Protein AF-N8WDC6-F1 (afdb_monomer_lite)

Sequence (94 aa):
MTNISNEVTTYNSDFIVGDTVVIKTPLEFVNGTYDSDELFIVQGVCGVRSGGVTILINGQRTTVACCELRHASIAELNAKRRLTAIEQVLAEVS

Foldseek 3Di:
DDDPDPCPPPAPAPDDFQFWKFFQDWDDDPVGTGDRLDIWTFHDADHDVQCWTWTADPNDTDTDHSVRMDGDDPVSVVVVVVVVVVVVVVVVVD

Organism: NCBI:txid1776742

Secondary structure (DSSP, 8-state):
-----------SSS--TT-EEEESS-EEETTEEE-TTS-EEEEEE--TTT-EEEEEETTEEEEEEGGGEEEPPHHHHHHHHHHHHHHHHHHTT-

pLDDT: mean 78.99, std 14.49, range [38.59, 92.69]

Radius of gyration: 16.14 Å; chains: 1; bounding box: 40×36×38 Å

Structure (mmCIF, N/CA/C/O backbone):
data_AF-N8WDC6-F1
#
_entry.id   AF-N8WDC6-F1
#
loop_
_atom_site.group_PDB
_atom_site.id
_atom_site.type_symbol
_atom_site.label_atom_id
_atom_site.label_alt_id
_atom_site.label_comp_id
_atom_site.label_asym_id
_atom_site.label_entity_id
_atom_site.label_seq_id
_atom_site.pdbx_PDB_ins_code
_atom_site.Cartn_x
_atom_site.Cartn_y
_atom_site.Cartn_z
_atom_site.occupancy
_atom_site.B_iso_or_equiv
_atom_site.auth_seq_id
_atom_site.auth_comp_id
_atom_site.auth_asym_id
_atom_site.auth_atom_id
_atom_site.pdbx_PDB_model_num
ATOM 1 N N . MET A 1 1 ? -17.113 -21.226 -23.967 1.00 38.59 1 MET A N 1
ATOM 2 C CA . MET A 1 1 ? -17.113 -20.659 -22.605 1.00 38.59 1 MET A CA 1
ATOM 3 C C . MET A 1 1 ? -15.655 -20.406 -22.269 1.00 38.59 1 MET A C 1
ATOM 5 O O . MET A 1 1 ? -14.930 -21.355 -22.003 1.00 38.59 1 MET A O 1
ATOM 9 N N . THR A 1 2 ? -15.178 -19.185 -22.505 1.00 39.62 2 THR A N 1
ATOM 10 C CA . THR A 1 2 ? -13.746 -18.875 -22.426 1.00 39.62 2 THR A CA 1
ATOM 11 C C . THR A 1 2 ? -13.383 -18.717 -20.960 1.00 39.62 2 THR A C 1
ATOM 13 O O . THR A 1 2 ? -13.868 -17.807 -20.295 1.00 39.62 2 THR A O 1
ATOM 16 N N . ASN A 1 3 ? -12.609 -19.675 -20.460 1.00 42.97 3 ASN A N 1
ATOM 17 C CA . ASN A 1 3 ? -12.050 -19.663 -19.119 1.00 42.97 3 ASN A CA 1
ATOM 18 C C . ASN A 1 3 ? -11.210 -18.382 -18.990 1.00 42.97 3 ASN A C 1
ATOM 20 O O . ASN A 1 3 ? -10.335 -18.151 -19.827 1.00 42.97 3 ASN A O 1
ATOM 24 N N . ILE A 1 4 ? -11.539 -17.513 -18.031 1.00 54.00 4 ILE A N 1
ATOM 25 C CA . ILE A 1 4 ? -10.725 -16.335 -17.727 1.00 54.00 4 ILE A CA 1
ATOM 26 C C . ILE A 1 4 ? -9.388 -16.884 -17.239 1.00 54.00 4 ILE A C 1
ATOM 28 O O . ILE A 1 4 ? -9.295 -17.434 -16.144 1.00 54.00 4 ILE A O 1
ATOM 32 N N . SER A 1 5 ? -8.374 -16.810 -18.101 1.00 50.91 5 SER A N 1
ATOM 33 C CA . SER A 1 5 ? -6.993 -17.055 -17.717 1.00 50.91 5 SER A CA 1
ATOM 34 C C . SER A 1 5 ? -6.693 -16.187 -16.504 1.00 50.91 5 SER A C 1
ATOM 36 O O . SER A 1 5 ? -6.695 -14.960 -16.604 1.00 50.91 5 SER A O 1
ATOM 38 N N . ASN A 1 6 ? -6.389 -16.824 -15.373 1.00 54.25 6 ASN A N 1
ATOM 39 C CA . ASN A 1 6 ? -5.469 -16.241 -14.413 1.00 54.25 6 ASN A CA 1
ATOM 40 C C . ASN A 1 6 ? -4.152 -16.060 -15.166 1.00 54.25 6 ASN A C 1
ATOM 42 O O . ASN A 1 6 ? -3.313 -16.961 -15.194 1.00 54.25 6 ASN A O 1
ATOM 46 N N . GLU A 1 7 ? -3.992 -14.923 -15.836 1.00 51.75 7 GLU A N 1
ATOM 47 C CA . GLU A 1 7 ? -2.680 -14.479 -16.261 1.00 51.75 7 GLU A CA 1
ATOM 48 C C . GLU A 1 7 ? -1.896 -14.206 -14.981 1.00 51.75 7 GLU A C 1
ATOM 50 O O . GLU A 1 7 ? -1.917 -13.104 -14.436 1.00 51.75 7 GLU A O 1
ATOM 55 N N . VAL A 1 8 ? -1.236 -15.252 -14.472 1.00 49.88 8 VAL A N 1
ATOM 56 C CA . VAL A 1 8 ? -0.077 -15.115 -13.596 1.00 49.88 8 VAL A CA 1
ATOM 57 C C . VAL A 1 8 ? 0.929 -14.363 -14.436 1.00 49.88 8 VAL A C 1
ATOM 59 O O . VAL A 1 8 ? 1.662 -14.920 -15.250 1.00 49.88 8 VAL A O 1
ATOM 62 N N . THR A 1 9 ? 0.842 -13.051 -14.334 1.00 50.22 9 THR A N 1
ATOM 63 C CA . THR A 1 9 ? 1.694 -12.152 -15.063 1.00 50.22 9 THR A CA 1
ATOM 64 C C . THR A 1 9 ? 3.057 -12.307 -14.416 1.00 50.22 9 THR A C 1
ATOM 66 O O . THR A 1 9 ? 3.244 -11.979 -13.248 1.00 50.22 9 THR A O 1
ATOM 69 N N . THR A 1 10 ? 3.973 -12.934 -15.150 1.00 45.12 10 THR A N 1
ATOM 70 C CA . THR A 1 10 ? 5.334 -13.265 -14.731 1.00 45.12 10 THR A CA 1
ATOM 71 C C . THR A 1 10 ? 6.138 -11.982 -14.510 1.00 45.12 10 THR A C 1
ATOM 73 O O . THR A 1 10 ? 6.976 -11.595 -15.324 1.00 45.12 10 THR A O 1
ATOM 76 N N . TYR A 1 11 ? 5.853 -11.269 -13.427 1.00 52.59 11 TYR A N 1
ATOM 77 C CA . TYR A 1 11 ? 6.604 -10.110 -12.980 1.00 52.59 11 TYR A CA 1
ATOM 78 C C . TYR A 1 11 ? 7.456 -10.555 -11.796 1.00 52.59 11 TYR A C 1
ATOM 80 O O . TYR A 1 11 ? 6.945 -11.130 -10.844 1.00 52.59 11 TYR A O 1
ATOM 88 N N . ASN A 1 12 ? 8.770 -10.331 -11.867 1.00 54.25 12 ASN A N 1
ATOM 89 C CA . ASN A 1 12 ? 9.732 -10.646 -10.801 1.00 54.25 12 ASN A CA 1
ATOM 90 C C . ASN A 1 12 ? 9.582 -9.698 -9.591 1.00 54.25 12 ASN A C 1
ATOM 92 O O . ASN A 1 12 ? 10.554 -9.110 -9.123 1.00 54.25 12 ASN A O 1
ATOM 96 N N . SER A 1 13 ? 8.357 -9.490 -9.125 1.00 65.12 13 SER A N 1
ATOM 97 C CA . SER A 1 13 ? 8.052 -8.811 -7.876 1.00 65.12 13 SER A CA 1
ATOM 98 C C . SER A 1 13 ? 7.058 -9.665 -7.109 1.00 65.12 13 SER A C 1
ATOM 100 O O . SER A 1 13 ? 6.053 -10.074 -7.682 1.00 65.12 13 SER A O 1
ATOM 102 N N . ASP A 1 14 ? 7.280 -9.846 -5.811 1.00 80.75 14 ASP A N 1
ATOM 103 C CA . ASP A 1 14 ? 6.361 -10.572 -4.920 1.00 80.75 14 ASP A CA 1
ATOM 104 C C . ASP A 1 14 ? 4.998 -9.866 -4.729 1.00 80.75 14 ASP A C 1
ATOM 106 O O . ASP A 1 14 ? 4.163 -10.321 -3.953 1.00 80.75 14 ASP A O 1
ATOM 110 N N . PHE A 1 15 ? 4.770 -8.742 -5.416 1.00 87.38 15 PHE A N 1
ATOM 111 C CA . PHE A 1 15 ? 3.592 -7.889 -5.302 1.00 87.38 15 PHE A CA 1
ATOM 112 C C . PHE A 1 15 ? 2.662 -8.044 -6.503 1.00 87.38 15 PHE A C 1
ATOM 114 O O . PHE A 1 15 ? 3.119 -8.092 -7.648 1.00 87.38 15 PHE A O 1
ATOM 121 N N . ILE A 1 16 ? 1.355 -8.015 -6.246 1.00 88.56 16 ILE A N 1
ATOM 122 C CA . ILE A 1 16 ? 0.308 -7.959 -7.273 1.00 88.56 16 ILE A CA 1
ATOM 123 C C . ILE A 1 16 ? -0.621 -6.761 -7.058 1.00 88.56 16 ILE A C 1
ATOM 125 O O . ILE A 1 16 ? -0.722 -6.205 -5.966 1.00 88.56 16 ILE A O 1
ATOM 129 N N . VAL A 1 17 ? -1.314 -6.339 -8.119 1.00 90.31 17 VAL A N 1
ATOM 130 C CA . VAL A 1 17 ? -2.311 -5.260 -8.031 1.00 90.31 17 VAL A CA 1
ATOM 131 C C . VAL A 1 17 ? -3.399 -5.637 -7.027 1.00 90.31 17 VAL A C 1
ATOM 133 O O . VAL A 1 17 ? -3.958 -6.729 -7.092 1.00 90.31 17 VAL A O 1
ATOM 136 N N . GLY A 1 18 ? -3.708 -4.712 -6.117 1.00 90.12 18 GLY A N 1
ATOM 137 C CA . GLY A 1 18 ? -4.645 -4.923 -5.014 1.00 90.12 18 GLY A CA 1
ATOM 138 C C . GLY A 1 18 ? -3.989 -5.317 -3.689 1.00 90.12 18 GLY A C 1
ATOM 139 O O . GLY A 1 18 ? -4.644 -5.191 -2.653 1.00 90.12 18 GLY A O 1
ATOM 140 N N . ASP A 1 19 ? -2.710 -5.711 -3.683 1.00 92.00 19 ASP A N 1
ATOM 141 C CA . ASP A 1 19 ? -1.993 -5.969 -2.434 1.00 92.00 19 ASP A CA 1
ATOM 142 C C . ASP A 1 19 ? -1.955 -4.717 -1.557 1.00 92.00 19 ASP A C 1
ATOM 144 O O . ASP A 1 19 ? -1.787 -3.591 -2.037 1.00 92.00 19 ASP A O 1
ATOM 148 N N . THR A 1 20 ? -2.087 -4.931 -0.247 1.00 92.69 20 THR A N 1
ATOM 149 C CA . THR A 1 20 ? -1.828 -3.886 0.744 1.00 92.69 20 THR A CA 1
ATOM 150 C C . THR A 1 20 ? -0.383 -3.987 1.204 1.00 92.69 20 THR A C 1
ATOM 152 O O . THR A 1 20 ? 0.049 -5.024 1.715 1.00 92.69 20 THR A O 1
ATOM 155 N N . VAL A 1 21 ? 0.355 -2.901 1.027 1.00 92.12 21 VAL A N 1
ATOM 156 C CA . VAL A 1 21 ? 1.788 -2.814 1.298 1.00 92.12 21 VAL A CA 1
ATOM 157 C C . VAL A 1 21 ? 2.087 -1.635 2.206 1.00 92.12 21 VAL A C 1
ATOM 159 O O . VAL A 1 21 ? 1.295 -0.699 2.319 1.00 92.12 21 VAL A O 1
ATOM 162 N N . VAL A 1 22 ? 3.256 -1.688 2.824 1.00 92.62 22 VAL A N 1
ATOM 163 C CA . VAL A 1 22 ? 3.827 -0.586 3.591 1.00 92.62 22 VAL A CA 1
ATOM 164 C C . VAL A 1 22 ? 5.262 -0.340 3.154 1.00 92.62 22 VAL A C 1
ATOM 166 O O . VAL A 1 22 ? 5.930 -1.229 2.607 1.00 92.62 22 VAL A O 1
ATOM 169 N N . ILE A 1 23 ? 5.734 0.871 3.414 1.00 90.50 23 ILE A N 1
ATOM 170 C CA . ILE A 1 23 ? 7.114 1.275 3.173 1.00 90.50 23 ILE A CA 1
ATOM 171 C C . ILE A 1 23 ? 7.973 0.778 4.351 1.00 90.50 23 ILE A C 1
ATOM 173 O O . ILE A 1 23 ? 7.604 0.933 5.506 1.00 90.50 23 ILE A O 1
ATOM 177 N N . LYS A 1 24 ? 9.110 0.123 4.097 1.00 88.44 24 LYS A N 1
ATOM 178 C CA . LYS A 1 24 ? 9.977 -0.424 5.164 1.00 88.44 24 LYS A CA 1
ATOM 179 C C . LYS A 1 24 ? 10.733 0.660 5.924 1.00 88.44 24 LYS A C 1
ATOM 181 O O . LYS A 1 24 ? 10.975 0.523 7.119 1.00 88.44 24 LYS A O 1
ATOM 186 N N . THR A 1 25 ? 11.151 1.684 5.199 1.00 83.06 25 THR A N 1
ATOM 187 C CA . THR A 1 25 ? 12.070 2.731 5.635 1.00 83.06 25 THR A CA 1
ATOM 188 C C . THR A 1 25 ? 11.520 4.063 5.167 1.00 83.06 25 THR A C 1
ATOM 190 O O . THR A 1 25 ? 11.183 4.148 3.991 1.00 83.06 25 THR A O 1
ATOM 193 N N . PRO A 1 26 ? 11.420 5.092 6.030 1.00 83.25 26 PRO A N 1
ATOM 194 C CA . PRO A 1 26 ? 10.838 6.366 5.636 1.00 83.25 26 PRO A CA 1
ATOM 195 C C . PRO A 1 26 ? 11.443 6.882 4.333 1.00 83.25 26 PRO A C 1
ATOM 197 O O . PRO A 1 26 ? 12.663 7.009 4.211 1.00 83.25 26 PRO A O 1
ATOM 200 N N . LEU A 1 27 ? 10.582 7.140 3.354 1.00 82.81 27 LEU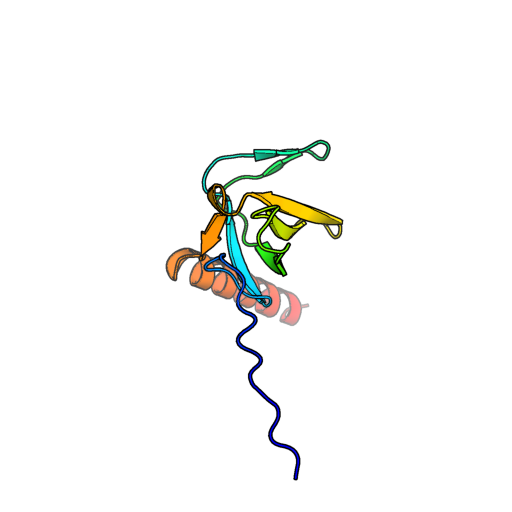 A N 1
ATOM 201 C CA . LEU A 1 27 ? 10.994 7.617 2.041 1.00 82.81 27 LEU A CA 1
ATOM 202 C C . LEU A 1 27 ? 10.619 9.084 1.901 1.00 82.81 27 LEU A C 1
ATOM 204 O O . LEU A 1 27 ? 9.471 9.470 2.128 1.00 82.81 27 LEU A O 1
ATOM 208 N N . GLU A 1 28 ? 11.590 9.892 1.494 1.00 83.38 28 GLU A N 1
ATOM 209 C CA . GLU A 1 28 ? 11.366 11.288 1.143 1.00 83.38 28 GLU A CA 1
ATOM 210 C C . GLU A 1 28 ? 10.969 11.389 -0.328 1.00 83.38 28 GLU A C 1
ATOM 212 O O . GLU A 1 28 ? 11.723 11.023 -1.232 1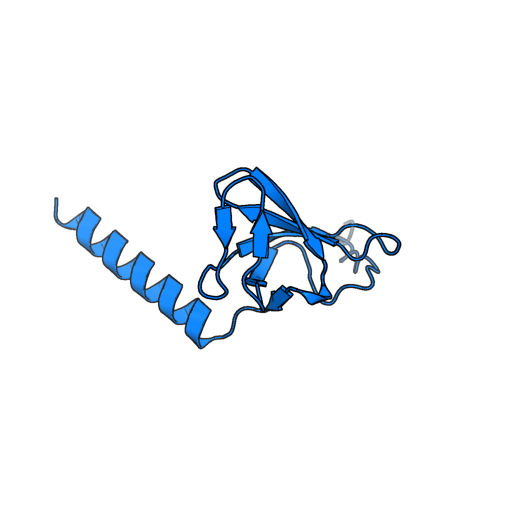.00 83.38 28 GLU A O 1
ATOM 217 N N . PHE A 1 29 ? 9.775 11.912 -0.571 1.00 76.12 29 PHE A N 1
ATOM 218 C CA . PHE A 1 29 ? 9.324 12.299 -1.897 1.00 76.12 29 PHE A CA 1
ATOM 219 C C . PHE A 1 29 ? 9.166 13.816 -1.950 1.00 76.12 29 PHE A C 1
ATOM 221 O O . PHE A 1 29 ? 9.099 14.501 -0.932 1.00 76.12 29 PHE A O 1
ATOM 228 N N . VAL A 1 30 ? 9.023 14.349 -3.164 1.00 75.12 30 VAL A N 1
ATOM 229 C CA . VAL A 1 30 ? 8.792 15.787 -3.396 1.00 75.12 30 VAL A CA 1
ATOM 230 C C . VAL A 1 30 ? 7.579 16.318 -2.614 1.00 75.12 30 VAL A C 1
ATOM 232 O O . VAL A 1 30 ? 7.549 17.487 -2.245 1.00 75.12 30 VAL A O 1
ATOM 235 N N . ASN A 1 31 ? 6.603 15.453 -2.327 1.00 71.00 31 ASN A N 1
ATOM 236 C CA . ASN A 1 31 ? 5.352 15.815 -1.660 1.00 71.00 31 ASN A CA 1
ATOM 237 C C . ASN A 1 31 ? 5.339 15.516 -0.148 1.00 71.00 31 ASN A C 1
ATOM 239 O O . ASN A 1 31 ? 4.296 15.685 0.481 1.00 71.00 31 ASN A O 1
ATOM 243 N N . GLY A 1 32 ? 6.460 15.074 0.430 1.00 74.69 32 GLY A N 1
ATOM 244 C CA . GLY A 1 32 ? 6.584 14.779 1.857 1.00 74.69 32 GLY A CA 1
ATOM 245 C C . GLY A 1 32 ? 7.311 13.469 2.155 1.00 74.69 32 GLY A C 1
ATOM 246 O O . GLY A 1 32 ? 7.695 12.721 1.253 1.00 74.69 32 GLY A O 1
ATOM 247 N N . THR A 1 33 ? 7.492 13.205 3.446 1.00 81.38 33 THR A N 1
ATOM 248 C CA . THR A 1 33 ? 8.060 11.956 3.962 1.00 81.38 33 THR A CA 1
ATOM 249 C C . THR A 1 33 ? 6.930 10.993 4.291 1.00 81.38 33 THR A C 1
ATOM 251 O O . THR A 1 33 ? 6.009 11.367 5.015 1.00 81.38 33 THR A O 1
ATOM 254 N N . TYR A 1 34 ? 7.018 9.763 3.790 1.00 78.31 34 TYR A N 1
ATOM 255 C CA . TYR A 1 34 ? 6.045 8.716 4.098 1.00 78.31 34 TYR A CA 1
ATOM 256 C C . TYR A 1 34 ? 6.680 7.651 4.978 1.00 78.31 34 TYR A C 1
ATOM 258 O O . TYR A 1 34 ? 7.743 7.109 4.665 1.00 78.31 34 TYR A O 1
ATOM 266 N N . ASP A 1 35 ? 6.007 7.401 6.092 1.00 69.94 35 ASP A N 1
ATOM 267 C CA . ASP A 1 35 ? 6.359 6.455 7.141 1.00 69.94 35 ASP A CA 1
ATOM 268 C C . ASP A 1 35 ? 5.772 5.065 6.832 1.00 69.94 35 ASP A C 1
ATOM 270 O O . ASP A 1 35 ? 4.796 4.901 6.098 1.00 69.94 35 ASP A O 1
ATOM 274 N N . SER A 1 36 ? 6.415 4.057 7.403 1.00 67.38 36 SER A N 1
ATOM 275 C CA . SER A 1 36 ? 6.006 2.664 7.481 1.00 67.38 36 SER A CA 1
ATOM 276 C C . SER A 1 36 ? 4.619 2.376 8.054 1.00 67.38 36 SER A C 1
ATOM 278 O O . SER A 1 36 ? 4.061 1.333 7.719 1.00 67.38 36 SER A O 1
ATOM 280 N N . ASP A 1 37 ? 4.041 3.263 8.865 1.00 73.94 37 ASP A N 1
ATOM 281 C CA . ASP A 1 37 ? 2.723 3.017 9.467 1.00 73.94 37 ASP A CA 1
ATOM 282 C C . ASP A 1 37 ? 1.550 3.242 8.488 1.00 73.94 37 ASP A C 1
ATOM 284 O O . ASP A 1 37 ? 0.412 2.836 8.754 1.00 73.94 37 ASP A O 1
ATOM 288 N N . GLU A 1 38 ? 1.803 3.853 7.325 1.00 86.38 38 GLU A N 1
ATOM 289 C CA . GLU A 1 38 ? 0.780 4.061 6.302 1.00 86.38 38 GLU A CA 1
ATOM 290 C C . GLU A 1 38 ? 0.581 2.833 5.402 1.00 86.38 38 GLU A C 1
ATOM 292 O O . GLU A 1 38 ? 1.517 2.220 4.887 1.00 86.38 38 GLU A O 1
ATOM 297 N N . LEU A 1 39 ? -0.692 2.501 5.164 1.00 90.75 39 LEU A N 1
ATOM 298 C CA . LEU A 1 39 ? -1.097 1.371 4.332 1.00 90.75 39 LEU A CA 1
ATOM 299 C C . LEU A 1 39 ? -1.467 1.821 2.923 1.00 90.75 39 LEU A C 1
ATOM 301 O O . LEU A 1 39 ? -2.502 2.465 2.717 1.00 90.75 39 LEU A O 1
ATOM 305 N N . PHE A 1 40 ? -0.692 1.359 1.949 1.00 91.69 40 PHE A N 1
ATOM 306 C CA . PHE A 1 40 ? -0.873 1.664 0.537 1.00 91.69 40 PHE A CA 1
ATOM 307 C C . PHE A 1 40 ? -1.433 0.472 -0.232 1.00 91.69 40 PHE A C 1
ATOM 309 O O . PHE A 1 40 ? -1.212 -0.682 0.128 1.00 91.69 40 PHE A O 1
ATOM 316 N N . ILE A 1 41 ? -2.145 0.753 -1.324 1.00 91.75 41 ILE A N 1
ATOM 317 C CA . ILE A 1 41 ? -2.635 -0.272 -2.249 1.00 91.75 41 ILE A CA 1
ATOM 318 C C . ILE A 1 41 ? -1.790 -0.250 -3.515 1.00 91.75 41 ILE A C 1
ATOM 320 O O . ILE A 1 41 ? -1.609 0.808 -4.128 1.00 91.75 41 ILE A O 1
ATOM 324 N N . VAL A 1 42 ? -1.321 -1.424 -3.927 1.00 91.94 42 VAL A N 1
ATOM 325 C CA . VAL A 1 42 ? -0.633 -1.606 -5.204 1.00 91.94 42 VAL A CA 1
ATOM 326 C C . VAL A 1 42 ? -1.615 -1.357 -6.348 1.00 91.94 42 VAL A C 1
ATOM 328 O O . VAL A 1 42 ? -2.621 -2.047 -6.496 1.00 91.94 42 VAL A O 1
ATOM 331 N N . GLN A 1 43 ? -1.307 -0.359 -7.171 1.00 92.31 43 GLN A N 1
ATOM 332 C CA . GLN A 1 43 ? -2.066 0.036 -8.361 1.00 92.31 43 GLN A CA 1
ATOM 333 C C . GLN A 1 43 ? -1.481 -0.555 -9.646 1.00 92.31 43 GLN A C 1
ATOM 335 O O . GLN A 1 43 ? -2.171 -0.647 -10.658 1.00 92.31 43 GLN A O 1
ATOM 340 N N . GLY A 1 44 ? -0.202 -0.921 -9.626 1.00 89.38 44 GLY A N 1
ATOM 341 C CA . GLY A 1 44 ? 0.500 -1.445 -10.787 1.00 89.38 44 GLY A CA 1
ATOM 342 C C . GLY A 1 44 ? 1.866 -1.994 -10.416 1.00 89.38 44 GLY A C 1
ATOM 343 O O . GLY A 1 44 ? 2.454 -1.604 -9.410 1.00 89.38 44 GLY A O 1
ATOM 344 N N . VAL A 1 45 ? 2.379 -2.882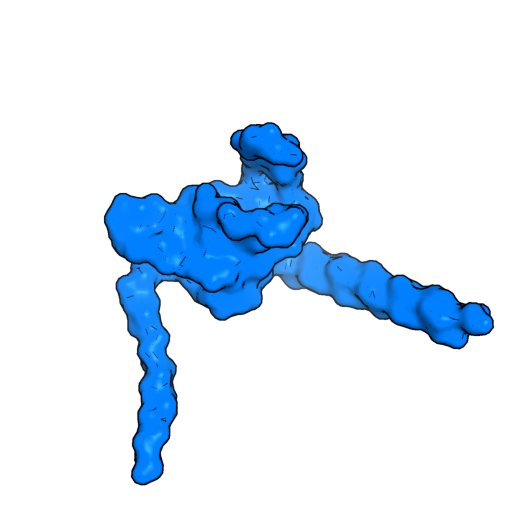 -11.257 1.00 86.25 45 VAL A N 1
ATOM 345 C CA . VAL A 1 45 ? 3.732 -3.426 -11.149 1.00 86.25 45 VAL A CA 1
ATOM 346 C C . VAL A 1 45 ? 4.470 -3.049 -12.426 1.00 86.25 45 VAL A C 1
ATOM 348 O O . VAL A 1 45 ? 4.032 -3.376 -13.529 1.00 86.25 45 VAL A O 1
ATOM 351 N N . CYS A 1 46 ? 5.570 -2.311 -12.297 1.00 73.44 46 CYS A N 1
ATOM 352 C CA . CYS A 1 46 ? 6.425 -1.986 -13.428 1.00 73.44 46 CYS A CA 1
ATOM 353 C C . CYS A 1 46 ? 7.257 -3.220 -13.797 1.00 73.44 46 CYS A C 1
ATOM 355 O O . CYS A 1 46 ? 7.801 -3.902 -12.932 1.00 73.44 46 CYS A O 1
ATOM 357 N N . GLY A 1 47 ? 7.363 -3.502 -15.097 1.00 61.84 47 GLY A N 1
ATOM 358 C CA . GLY A 1 47 ? 8.005 -4.716 -15.597 1.00 61.84 47 GLY A CA 1
ATOM 359 C C . GLY A 1 47 ? 9.468 -4.904 -15.167 1.00 61.84 47 GLY A C 1
ATOM 360 O O . GLY A 1 47 ? 10.138 -4.005 -14.660 1.00 61.84 47 GLY A O 1
ATOM 361 N N . VAL A 1 48 ? 9.978 -6.100 -15.468 1.00 55.78 48 VAL A N 1
ATOM 362 C CA . VAL A 1 48 ? 11.267 -6.695 -15.054 1.00 55.78 48 VAL A CA 1
ATOM 363 C C . VAL A 1 48 ? 12.515 -5.802 -15.081 1.00 55.78 48 VAL A C 1
ATOM 365 O O . VAL A 1 48 ? 13.473 -6.100 -14.379 1.00 55.78 48 VAL A O 1
ATOM 368 N N . ARG A 1 49 ? 12.546 -4.737 -15.889 1.00 59.16 49 ARG A N 1
ATOM 369 C CA . ARG A 1 49 ? 13.712 -3.842 -16.003 1.00 59.16 49 ARG A CA 1
ATOM 370 C C . ARG A 1 49 ? 13.755 -2.742 -14.943 1.00 59.16 49 ARG A C 1
ATOM 372 O O . ARG A 1 49 ? 14.817 -2.168 -14.740 1.00 59.16 49 ARG A O 1
ATOM 379 N N . SER A 1 50 ? 12.625 -2.435 -14.307 1.00 64.88 50 SER A N 1
ATOM 380 C CA . SER A 1 50 ? 12.510 -1.288 -13.398 1.00 64.88 50 SER A CA 1
ATOM 381 C C . SER A 1 50 ? 12.326 -1.685 -11.935 1.00 64.88 50 SER A C 1
ATOM 383 O O . SER A 1 50 ? 12.594 -0.857 -11.075 1.00 64.88 50 SER A O 1
ATOM 385 N N . GLY A 1 51 ? 11.870 -2.914 -11.642 1.00 73.25 51 GLY A N 1
ATOM 386 C CA . GLY A 1 51 ? 11.678 -3.400 -10.263 1.00 73.25 51 GLY A CA 1
ATOM 387 C C . GLY A 1 51 ? 10.762 -2.510 -9.411 1.00 73.25 51 GLY A C 1
ATOM 388 O O . GLY A 1 51 ? 10.864 -2.498 -8.189 1.00 73.25 51 GLY A O 1
ATOM 389 N N . GLY A 1 52 ? 9.917 -1.709 -10.059 1.00 85.19 52 GLY A N 1
ATOM 390 C CA . GLY A 1 52 ? 9.099 -0.692 -9.416 1.00 85.19 52 GLY A CA 1
ATOM 391 C C . GLY A 1 52 ? 7.681 -1.18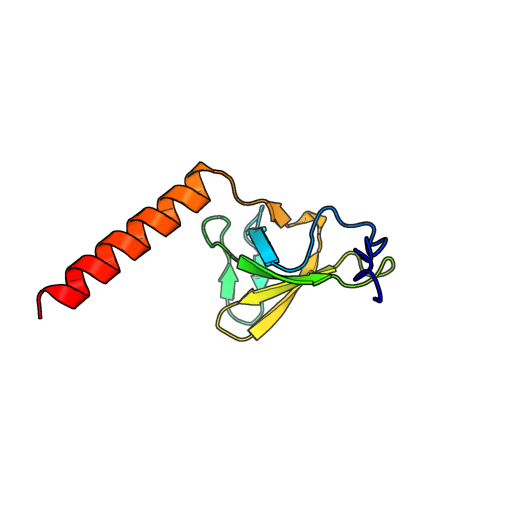6 -9.177 1.00 85.19 52 GLY A C 1
ATOM 392 O O . GLY A 1 52 ? 7.114 -1.897 -10.002 1.00 85.19 52 GLY A O 1
ATOM 393 N N . VAL A 1 53 ? 7.086 -0.762 -8.075 1.00 89.06 53 VAL A N 1
ATOM 394 C CA . VAL A 1 53 ? 5.684 -0.982 -7.735 1.00 89.06 53 VAL A CA 1
ATOM 395 C C . VAL A 1 53 ? 5.016 0.381 -7.653 1.00 89.06 53 VAL A C 1
ATOM 397 O O . VAL A 1 53 ? 5.515 1.292 -6.994 1.00 89.06 53 VAL A O 1
ATOM 400 N N . THR A 1 54 ? 3.897 0.544 -8.345 1.00 91.00 54 THR A N 1
ATOM 401 C CA . THR A 1 54 ? 3.114 1.775 -8.310 1.00 91.00 54 THR A CA 1
ATOM 402 C C . THR A 1 54 ? 2.079 1.685 -7.200 1.00 91.00 54 THR A C 1
ATOM 404 O O . THR A 1 54 ? 1.229 0.794 -7.210 1.00 91.00 54 THR A O 1
ATOM 407 N N . ILE A 1 55 ? 2.113 2.643 -6.281 1.00 90.50 55 ILE A N 1
ATOM 408 C CA . ILE A 1 55 ? 1.150 2.808 -5.191 1.00 90.50 55 ILE A CA 1
ATOM 409 C C . ILE A 1 55 ? 0.438 4.157 -5.309 1.00 90.50 55 ILE A C 1
ATOM 411 O O . ILE A 1 55 ? 0.907 5.062 -6.005 1.00 90.50 55 ILE A O 1
ATOM 415 N N . LEU A 1 56 ? -0.723 4.283 -4.665 1.00 87.75 56 LEU A N 1
ATOM 416 C CA . LEU A 1 56 ? -1.457 5.546 -4.592 1.00 87.75 56 LEU A CA 1
ATOM 417 C C . LEU A 1 56 ? -1.156 6.243 -3.267 1.00 87.75 56 LEU A C 1
ATOM 419 O O . LEU A 1 56 ? -1.488 5.714 -2.210 1.00 87.75 56 LEU A O 1
ATOM 423 N N . ILE A 1 57 ? -0.579 7.437 -3.341 1.00 83.56 57 ILE A N 1
ATOM 424 C CA . ILE A 1 57 ? -0.249 8.271 -2.189 1.00 83.56 57 ILE A CA 1
ATOM 425 C C . ILE A 1 57 ? -0.958 9.611 -2.363 1.00 83.56 57 ILE A C 1
ATOM 427 O O . ILE A 1 57 ? -0.742 10.288 -3.366 1.00 83.56 57 ILE A O 1
ATOM 431 N N . ASN A 1 58 ? -1.834 9.993 -1.430 1.00 80.12 58 ASN A N 1
ATOM 432 C CA . ASN A 1 58 ? -2.601 11.250 -1.494 1.00 80.12 58 ASN A CA 1
ATOM 433 C C . ASN A 1 58 ? -3.308 11.487 -2.851 1.00 80.12 58 ASN A C 1
ATOM 435 O O . ASN A 1 58 ? -3.385 12.609 -3.343 1.00 80.12 58 ASN A O 1
ATOM 439 N N . GLY A 1 59 ? -3.793 10.417 -3.492 1.00 81.81 59 GLY A N 1
ATOM 440 C CA . GLY A 1 59 ? -4.446 10.480 -4.808 1.00 81.81 59 GLY A CA 1
ATOM 441 C C . GLY A 1 59 ? -3.494 10.555 -6.011 1.00 81.81 59 GLY A C 1
ATOM 442 O O . GLY A 1 59 ? -3.954 10.523 -7.151 1.00 81.81 59 GLY A O 1
ATOM 443 N N . GLN A 1 60 ? -2.181 10.583 -5.788 1.00 84.62 60 GLN A N 1
ATOM 444 C CA . GLN A 1 60 ? -1.162 10.571 -6.832 1.00 84.62 60 GLN A CA 1
ATOM 445 C C . GLN A 1 60 ? -0.516 9.186 -6.955 1.00 84.62 60 GLN A C 1
ATOM 447 O O . GLN A 1 60 ? -0.220 8.521 -5.964 1.00 84.62 60 GLN A O 1
ATOM 452 N N . ARG A 1 61 ? -0.304 8.725 -8.194 1.00 87.94 61 ARG A N 1
ATOM 453 C CA . ARG A 1 61 ? 0.419 7.474 -8.460 1.00 87.94 61 ARG A CA 1
ATOM 454 C C . ARG A 1 61 ? 1.919 7.711 -8.327 1.00 87.94 61 ARG A C 1
ATOM 456 O O . ARG A 1 61 ? 2.474 8.529 -9.059 1.00 87.94 61 ARG A O 1
ATOM 463 N N . THR A 1 62 ? 2.555 6.945 -7.453 1.00 87.19 62 THR A N 1
ATOM 464 C CA . THR A 1 62 ? 3.989 7.019 -7.172 1.00 87.19 62 THR A CA 1
ATOM 465 C C . THR A 1 62 ? 4.612 5.648 -7.387 1.00 87.19 62 THR A C 1
ATOM 467 O O . THR A 1 62 ? 4.092 4.647 -6.898 1.00 87.19 62 THR A O 1
ATOM 470 N N . THR A 1 63 ? 5.718 5.591 -8.129 1.00 88.88 63 THR A N 1
ATOM 471 C CA . THR A 1 63 ? 6.481 4.352 -8.330 1.00 88.88 63 THR A CA 1
ATOM 472 C C . THR A 1 63 ? 7.586 4.260 -7.288 1.00 88.88 63 THR A C 1
ATOM 474 O O . THR A 1 63 ? 8.419 5.156 -7.186 1.00 88.88 63 THR A O 1
ATOM 477 N N . VAL A 1 64 ? 7.591 3.163 -6.539 1.00 87.25 64 VAL A N 1
ATOM 478 C CA . VAL A 1 64 ? 8.529 2.873 -5.452 1.00 87.25 64 VAL A CA 1
ATOM 479 C C . VAL A 1 64 ? 9.306 1.607 -5.797 1.00 87.25 64 VAL A C 1
ATOM 481 O O . VAL A 1 64 ? 8.758 0.698 -6.418 1.00 87.25 64 VAL A O 1
ATOM 484 N N . ALA A 1 65 ? 10.582 1.526 -5.431 1.00 87.12 65 ALA A N 1
ATOM 485 C CA . ALA A 1 65 ? 11.359 0.308 -5.640 1.00 87.12 65 ALA A CA 1
ATOM 486 C C . ALA A 1 65 ? 10.800 -0.843 -4.783 1.00 87.12 65 ALA A C 1
ATOM 488 O O . ALA A 1 65 ? 10.493 -0.656 -3.607 1.00 87.12 65 ALA A O 1
ATOM 489 N N . CYS A 1 66 ? 10.690 -2.048 -5.346 1.00 86.25 66 CYS A N 1
ATOM 490 C CA . CYS A 1 66 ? 10.136 -3.210 -4.642 1.00 86.25 66 CYS A CA 1
ATOM 491 C C . CYS A 1 66 ? 10.910 -3.564 -3.358 1.00 86.25 66 CYS A C 1
ATOM 493 O O . CYS A 1 66 ? 10.321 -4.073 -2.407 1.00 86.25 66 CYS A O 1
ATOM 495 N N . CYS A 1 67 ? 12.210 -3.254 -3.297 1.00 86.44 67 CYS A N 1
ATOM 496 C CA . CYS A 1 67 ? 13.042 -3.472 -2.115 1.00 86.44 67 CYS A CA 1
ATOM 497 C C . CYS A 1 67 ? 12.614 -2.622 -0.911 1.00 86.44 67 CYS A C 1
ATOM 499 O O . CYS A 1 67 ? 12.765 -3.083 0.221 1.00 86.44 67 CYS A O 1
ATOM 501 N N . GLU A 1 68 ? 12.011 -1.457 -1.144 1.00 88.19 68 GLU A N 1
ATOM 502 C CA . GLU A 1 68 ? 11.530 -0.538 -0.106 1.00 88.19 68 GLU A CA 1
ATOM 503 C C . GLU A 1 68 ? 10.143 -0.919 0.426 1.00 88.19 68 GLU A C 1
ATOM 505 O O . GLU A 1 68 ? 9.673 -0.338 1.399 1.00 88.19 68 GLU A O 1
ATOM 510 N N . LEU A 1 69 ? 9.476 -1.900 -0.189 1.00 89.25 69 LEU A N 1
ATOM 511 C CA . LEU A 1 69 ? 8.126 -2.316 0.176 1.00 89.25 69 LEU A CA 1
ATOM 512 C C . LEU A 1 69 ? 8.113 -3.689 0.844 1.00 89.25 69 LEU A C 1
ATOM 514 O O . LEU A 1 69 ? 8.947 -4.559 0.572 1.00 89.25 69 LEU A O 1
ATOM 518 N N . ARG A 1 70 ? 7.121 -3.900 1.708 1.00 91.94 70 ARG A N 1
ATOM 519 C CA . ARG A 1 70 ? 6.696 -5.222 2.188 1.00 91.94 70 ARG A CA 1
ATOM 520 C C . ARG A 1 70 ? 5.175 -5.303 2.212 1.00 91.94 70 ARG A C 1
ATOM 522 O O . ARG A 1 70 ? 4.504 -4.276 2.301 1.00 91.94 70 ARG A O 1
ATOM 529 N N . HIS A 1 71 ? 4.631 -6.517 2.206 1.00 92.38 71 HIS A N 1
ATOM 530 C CA . HIS A 1 71 ? 3.220 -6.717 2.529 1.00 92.38 71 HIS A CA 1
ATOM 531 C C . HIS A 1 71 ? 2.906 -6.190 3.930 1.00 92.38 71 HIS A C 1
ATOM 533 O O . HIS A 1 71 ? 3.716 -6.285 4.863 1.00 92.38 71 HIS A O 1
ATOM 539 N N . ALA A 1 72 ? 1.708 -5.633 4.065 1.00 92.25 72 ALA A N 1
ATOM 540 C CA . ALA A 1 72 ? 1.166 -5.261 5.357 1.00 92.25 72 ALA A CA 1
ATOM 541 C C . ALA A 1 72 ? 0.976 -6.507 6.233 1.00 92.25 72 ALA A C 1
ATOM 543 O O . ALA A 1 72 ? 0.516 -7.559 5.783 1.00 92.25 72 ALA A O 1
ATOM 544 N N . SER A 1 73 ? 1.314 -6.380 7.507 1.00 92.38 73 SER A N 1
ATOM 545 C CA . SER A 1 73 ? 1.099 -7.403 8.519 1.00 92.38 73 SER A CA 1
ATOM 546 C C . SER A 1 73 ? -0.376 -7.492 8.912 1.00 92.38 73 SER A C 1
ATOM 548 O O . SER A 1 73 ? -1.161 -6.553 8.764 1.00 92.38 73 SER A O 1
ATOM 550 N N . ILE A 1 74 ? -0.755 -8.624 9.505 1.00 92.50 74 ILE A N 1
ATOM 551 C CA . ILE A 1 74 ? -2.112 -8.834 10.031 1.00 92.50 74 ILE A CA 1
ATOM 552 C C . ILE A 1 74 ? -2.465 -7.781 11.094 1.00 92.50 74 ILE A C 1
ATOM 554 O O . ILE A 1 74 ? -3.614 -7.344 11.162 1.00 92.50 74 ILE A O 1
ATOM 558 N N . ALA A 1 75 ? -1.495 -7.357 11.910 1.00 91.81 75 ALA A N 1
ATOM 559 C CA . ALA A 1 75 ? -1.706 -6.340 12.936 1.00 91.81 75 ALA A CA 1
ATOM 560 C C . ALA A 1 75 ? -2.070 -4.978 12.320 1.00 91.81 75 ALA A C 1
ATOM 562 O O . ALA A 1 75 ? -3.071 -4.386 12.723 1.00 91.81 75 ALA A O 1
ATOM 563 N N . GLU A 1 76 ? -1.328 -4.534 11.301 1.00 91.69 76 GLU A N 1
ATOM 564 C CA . GLU A 1 76 ? -1.587 -3.279 10.577 1.00 91.69 76 GLU A CA 1
ATOM 565 C C . GLU A 1 76 ? -2.952 -3.320 9.870 1.00 91.69 76 GLU A C 1
ATOM 567 O O . GLU A 1 76 ? -3.771 -2.408 10.011 1.00 91.69 76 GLU A O 1
ATOM 572 N N . LEU A 1 77 ? -3.260 -4.426 9.183 1.00 91.88 77 LEU A N 1
ATOM 573 C CA . LEU A 1 77 ? -4.553 -4.613 8.515 1.00 91.88 77 LEU A CA 1
ATOM 574 C C . LEU A 1 77 ? -5.727 -4.590 9.505 1.00 91.88 77 LEU A C 1
ATOM 576 O O . LEU A 1 77 ? -6.765 -3.980 9.233 1.00 91.88 77 LEU A O 1
ATOM 580 N N . ASN A 1 78 ? -5.578 -5.235 10.664 1.00 91.00 78 ASN A N 1
ATOM 581 C CA . ASN A 1 78 ? -6.605 -5.238 11.704 1.00 91.00 78 ASN A CA 1
ATOM 582 C C . ASN A 1 78 ? -6.766 -3.865 12.365 1.00 91.00 78 ASN A C 1
ATOM 584 O O . ASN A 1 78 ? -7.895 -3.480 12.675 1.00 91.00 78 ASN A O 1
ATOM 588 N N . ALA A 1 79 ? -5.679 -3.115 12.560 1.00 89.56 79 ALA A N 1
ATOM 589 C CA . ALA A 1 79 ? -5.740 -1.747 13.064 1.00 89.56 79 ALA A CA 1
ATOM 590 C C . ALA A 1 79 ? -6.562 -0.850 12.124 1.00 89.56 79 ALA A C 1
ATOM 592 O O . ALA A 1 79 ? -7.499 -0.195 12.581 1.00 89.56 79 ALA A O 1
ATOM 593 N N . LYS A 1 80 ? -6.312 -0.920 10.807 1.00 86.25 80 LYS A N 1
ATOM 594 C CA . LYS A 1 80 ? -7.092 -0.180 9.799 1.00 86.25 80 LYS A CA 1
ATOM 595 C C . LYS A 1 80 ? -8.581 -0.523 9.842 1.00 86.25 80 LYS A C 1
ATOM 597 O O . LYS A 1 80 ? -9.412 0.375 9.889 1.00 86.25 80 LYS A O 1
ATOM 602 N N . ARG A 1 81 ? -8.930 -1.815 9.896 1.00 88.19 81 ARG A N 1
ATOM 603 C CA . ARG A 1 81 ? -10.336 -2.260 9.990 1.00 88.19 81 ARG A CA 1
ATOM 604 C C . ARG A 1 81 ? -11.035 -1.728 11.242 1.00 88.19 81 ARG A C 1
ATOM 606 O O . ARG A 1 81 ? -12.191 -1.326 11.164 1.00 88.19 81 ARG A O 1
ATOM 613 N N . ARG A 1 82 ? -10.344 -1.728 12.388 1.00 87.31 82 ARG A N 1
ATOM 614 C CA . ARG A 1 82 ? -10.884 -1.199 13.651 1.00 87.31 82 ARG A CA 1
ATOM 615 C C . ARG A 1 82 ? -11.152 0.299 13.569 1.00 87.31 82 ARG A C 1
ATOM 617 O O . ARG A 1 82 ? -12.198 0.728 14.040 1.00 87.31 82 ARG A O 1
ATOM 624 N N . LEU A 1 83 ? -10.236 1.066 12.978 1.00 81.50 83 LEU A N 1
ATOM 625 C CA . LEU A 1 83 ? -10.420 2.505 12.775 1.00 81.50 83 LEU A CA 1
ATOM 626 C C . LEU A 1 83 ? -11.650 2.782 11.904 1.00 81.50 83 LEU A C 1
ATOM 628 O O . LEU A 1 83 ? -12.541 3.503 12.340 1.00 81.50 83 LEU A O 1
ATOM 632 N N . THR A 1 84 ? -11.768 2.110 10.755 1.00 81.44 84 THR A N 1
ATOM 633 C CA . THR A 1 84 ? -12.926 2.273 9.861 1.00 81.44 84 THR A CA 1
ATOM 634 C C . THR A 1 84 ? -14.250 1.916 10.542 1.00 81.44 84 THR A C 1
ATOM 636 O O .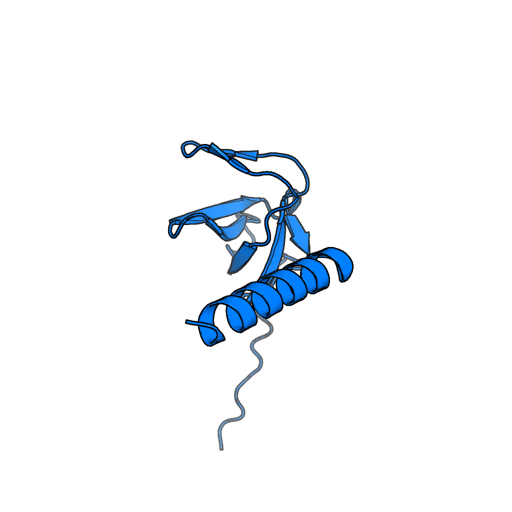 THR A 1 84 ? -15.235 2.626 10.373 1.00 81.44 84 THR A O 1
ATOM 639 N N . ALA A 1 85 ? -14.287 0.852 11.351 1.00 83.81 85 ALA A N 1
ATOM 640 C CA . ALA A 1 85 ? -15.497 0.481 12.086 1.00 83.81 85 ALA A CA 1
ATOM 641 C C . ALA A 1 85 ? -15.922 1.559 13.100 1.00 83.81 85 ALA A C 1
ATOM 643 O O . ALA A 1 85 ? -17.110 1.836 13.241 1.00 83.81 85 ALA A O 1
ATOM 644 N N . ILE A 1 86 ? -14.963 2.187 13.790 1.00 84.88 86 ILE A N 1
ATOM 645 C CA . ILE A 1 86 ? -15.241 3.284 14.728 1.00 84.88 86 ILE A CA 1
ATOM 646 C C . ILE A 1 86 ? -15.786 4.508 13.981 1.00 84.88 86 ILE A C 1
ATOM 648 O O . ILE A 1 86 ? -16.764 5.105 14.426 1.00 84.88 86 ILE A O 1
ATOM 652 N N . GLU A 1 87 ? -15.185 4.865 12.844 1.00 82.88 87 GLU A N 1
ATOM 653 C CA . GLU A 1 87 ? -15.630 5.993 12.013 1.00 82.88 87 GLU A CA 1
ATOM 654 C C . GLU A 1 87 ? -17.054 5.789 11.481 1.00 82.88 87 GLU A C 1
ATOM 656 O O . GLU A 1 87 ? -17.861 6.718 11.515 1.00 82.88 87 GLU A O 1
ATOM 661 N N . GLN A 1 88 ? -17.386 4.570 11.044 1.00 79.44 88 GLN A N 1
ATOM 662 C CA . GLN A 1 88 ? -18.738 4.221 10.600 1.00 79.44 88 GLN A CA 1
ATOM 663 C C . GLN A 1 88 ? -19.764 4.367 11.728 1.00 79.44 88 GLN A C 1
ATOM 665 O O . GLN A 1 88 ? -20.786 5.017 11.533 1.00 79.44 88 GLN A O 1
ATOM 670 N N . VAL A 1 89 ? -19.466 3.842 12.923 1.00 81.44 89 VAL A N 1
ATOM 671 C CA . VAL A 1 89 ? -20.359 3.972 14.088 1.00 81.44 89 VAL A CA 1
ATOM 672 C C . VAL A 1 89 ? -20.572 5.438 14.466 1.00 81.44 89 VAL A C 1
ATOM 674 O O . VAL A 1 89 ? -21.690 5.826 14.785 1.00 81.44 89 VAL A O 1
ATOM 677 N N . LEU A 1 90 ? -19.533 6.276 14.413 1.00 84.56 90 LEU A N 1
ATOM 678 C CA . LEU A 1 90 ? -19.666 7.703 14.716 1.00 84.56 90 LEU A CA 1
ATOM 679 C C . LEU A 1 90 ? -20.591 8.426 13.723 1.00 84.56 90 LEU A C 1
ATOM 681 O O . LEU A 1 90 ? -21.371 9.286 14.131 1.00 84.56 90 LEU A O 1
ATOM 685 N N . ALA A 1 91 ? -20.519 8.073 12.438 1.00 77.75 91 ALA A N 1
ATOM 686 C CA . ALA A 1 91 ? -21.348 8.674 11.395 1.00 77.75 91 ALA A CA 1
ATOM 687 C C . ALA A 1 91 ? -22.841 8.314 11.521 1.00 77.75 91 ALA A C 1
ATOM 689 O O . ALA A 1 91 ? -23.687 9.090 11.090 1.00 77.75 91 ALA A O 1
ATOM 690 N N . GLU A 1 92 ? -23.173 7.170 12.124 1.00 77.31 92 GLU A N 1
ATOM 691 C CA . GLU A 1 92 ? -24.557 6.707 12.312 1.00 77.31 92 GLU A CA 1
ATOM 692 C C . GLU A 1 92 ? -25.279 7.362 13.508 1.00 77.31 92 GLU A C 1
ATOM 694 O O . GLU A 1 92 ? -26.487 7.194 13.661 1.00 77.31 92 GLU A O 1
ATOM 699 N N . VAL A 1 93 ? -24.562 8.101 14.367 1.00 70.06 93 VAL A N 1
ATOM 700 C CA . VAL A 1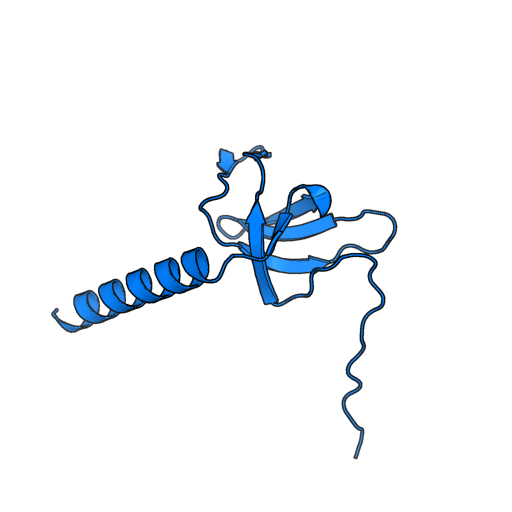 93 ? -25.105 8.721 15.598 1.00 70.06 93 VAL A CA 1
ATOM 701 C C . VAL A 1 93 ? -25.472 10.211 15.403 1.00 70.06 93 VAL A C 1
ATOM 703 O O . VAL A 1 93 ? -25.821 10.892 16.366 1.00 70.06 93 VAL A O 1
ATOM 706 N N . SER A 1 94 ? -25.429 10.735 14.171 1.00 54.38 94 SER A N 1
ATOM 707 C CA . SER A 1 94 ? -25.884 12.100 13.814 1.00 54.38 94 SER A CA 1
ATOM 708 C C . SER A 1 94 ? -27.211 12.088 13.062 1.00 54.38 94 SER A C 1
ATOM 710 O O . SER A 1 94 ? -28.021 13.006 13.316 1.00 54.38 94 SER A O 1
#

=== Feature glossary ===
Legend for the data blocks above and below:

— What the protein is —

Sequence gives the chain of amino acids in standard one-letter code (A=alanine, C=cysteine, …, Y=tyrosine), read N→C. It is the only feature that is directly encoded by the gene; all structural features are derived from the folded form of this sequence.

The annotation block draws on four external resources. InterPro: which protein families and domains the sequence belongs to. GO: standardized terms for what the protein does, what process it participates in, and where in the cell it acts. CATH: which structural fold it has in the CATH hierarchy. Organism: the species of origin.

— Where its atoms are —

Atomic coordinates in PDBx/mmCIF format — the same representation the Protein Data Bank distributes. Each line of the _atom_site loop places one backbone atom in Cartesian space (units: ångströms, origin: arbitrary).

Six rendered views show the 3D structure from the faces of a cube — i.e. along ±x, ±y, ±z. Rendering representation is drawn randomly per protein from cartoon (secondary-structure ribbons), sticks (backbone bonds), or molecular surface; coloring is either N→C rainbow (blue at the N-terminus through red at the C-terminus) or one color per chain.

— Local backbone conformation —

DSSP 8-state secondary structure assigns each residue one of H (α-helix), G (3₁₀-helix), I (π-helix), E (extended β-strand), B (isolated β-bridge), T (hydrogen-bonded turn), S (bend), or '-' (coil). The assignment is computed from backbone hydrogen-bond geometry via the Kabsch–Sander algorithm.

P-SEA three-state annotation labels each residue as helix, strand, or coil based purely on the geometry of the Cα trace. It serves as a fallback when the full backbone (and thus DSSP) is unavailable.

φ (phi) and ψ (psi) are the two rotatable backbone dihedrals per residue: φ is the C(i-1)–N–Cα–C torsion, ψ is the N–Cα–C–N(i+1) torsion, both in degrees on (−180°, 180°]. α-helical residues cluster near (−60°, −45°); β-strand residues near (−120°, +130°). A Ramachandran plot is simply a scatter of (φ, ψ) for every residue.

— Global shape and packing —

Radius of gyration (Rg) is the root-mean-square distance of Cα atoms from their centroid — a single number for overall size and compactness. A globular domain of N residues has Rg ≈ 2.2·N^0.38 Å; an extended or disordered chain has a much larger Rg. The Cα contact count is the number of residue pairs whose Cα atoms are within 8 Å and are more than four positions apart in sequence — a standard proxy for tertiary packing density. The bounding box is the smallest axis-aligned box enclosing all Cα atoms.

Accessible surface area quantifies burial. A residue with SASA near zero is packed into the hydrophobic core; one with SASA >100 Å² sits on the surface. Computed here via the Shrake–Rupley numerical algorithm with a 1.4 Å probe.

The contact map is a binary N×N matrix image: pixel (i, j) is dark where Cα_i and Cα_j are within 8 Å and |i−j|>4. Because the |i−j|>4 filter removes local helical contacts, off-diagonal stripes parallel to the main diagonal indicate parallel β-sheets; stripes perpendicular to it indicate antiparallel β-sheets. The Ramachandran plot scatters every residue's (φ, ψ) pair against the sterically allowed regions. The PAE heatmap renders the predicted-aligned-error matrix.

— Structural neighborhood —

A 3Di character summarizes, for each residue, the relative orientation of the Cα frame of its nearest spatial neighbor. Because it encodes fold topology rather than chemistry, 3Di alignments detect remote structural similarity that sequence alignment misses.

Structural nearest neighbors (via Foldseek easy-search vs the PDB). Reported per hit: target PDB id, E-value, and alignment TM-score. A TM-score above ~0.5 is the conventional threshold for 'same fold'.

— Confidence and disorder —

For AlphaFold models, the B-factor field carries pLDDT — the model's own estimate of local accuracy on a 0–100 scale. Regions with pLDDT<50 should be treated as essentially unmodeled; they often correspond to intrinsically disordered segments.

B-factor (Debye–Waller factor) reflects atomic displacement in the crystal lattice. It is an experimental observable (units Å²), not a prediction; low values mean the atom is pinned down, high values mean it moves or is heterogeneous across the crystal.

Predicted Aligned Error (PAE) is an AlphaFold confidence matrix: entry (i, j) is the expected error in the position of residue j, in ångströms, when the prediction is superimposed on the true structure at residue i. Low PAE within a block of residues means that block is internally rigid and well-predicted; high PAE between two blocks means their relative placement is uncertain even if each block individually is confident.